Protein AF-A0A4X1W2M7-F1 (afdb_monomer)

Solvent-accessible surface area (backbone atoms only — not comparable to full-atom values): 6768 Å² total; per-residue (Å²): 132,85,80,79,50,73,67,61,52,51,53,51,52,49,53,51,49,54,53,49,56,73,56,60,90,41,63,34,73,57,18,35,54,88,101,42,78,37,59,51,56,44,69,72,101,50,96,60,40,26,35,27,52,32,55,56,58,78,84,51,62,48,73,55,58,85,86,51,48,58,64,70,34,70,61,19,3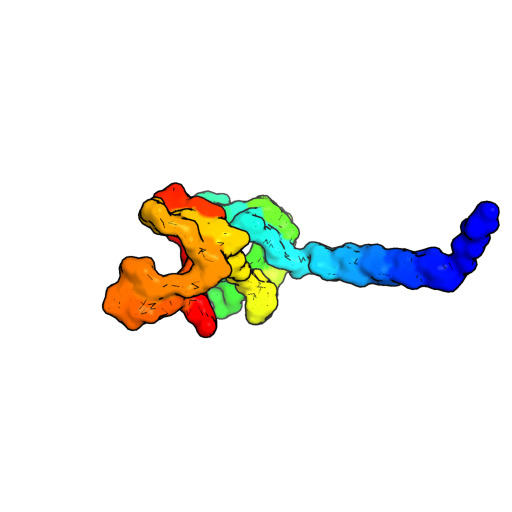4,49,90,96,46,78,38,79,62,71,41,33,83,91,41,95,83,60,55,40,25,36,25,59,33,56,46,25,74,80,70,70,40,63,48,74,58,132

pLDDT: mean 87.82, std 15.85, range [36.91, 98.62]

Secondary structure (DSSP, 8-state):
-----HHHHHHHHHHHHHHHHTTTT---SSEEETTEEESS-B-SSSSS-EEESSSB-SS-EEE--GGGSPPPPSSEEETTEEESS-B-TT-TT---EEESSSBHHHH--EEE--

Foldseek 3Di:
DDDDDVVNVVVVVVVVVVVVVVLPLAADPQADDDPDTRLFFDDDVDPATKGASDNYHPPHIDGDDPVRTQDADPQADDDPDTDRAWFLPPPPVRFTKGASDRYCVPPVHIDTDD

Sequence (114 aa):
GTYTTAHDHVRSLNLLSEARDRTYGKCVFPFYYRDGLFHDCVKFKAKHKWCSLNGTYRGYWKYCSEEDFARCVFPFWYRHLIYWECTSDGDAFGKMWCSLTQNYNKDKVWKYCD

Nearest PDB structures (foldseek):
  1h8p-assembly1_A  TM=9.453E-01  e=1.819E-11  Bos taurus
  1ck7-assembly1_A  TM=5.092E-01  e=1.122E-07  Homo sapiens
  1j7m-assembly1_A  TM=8.765E-01  e=5.211E-05  Homo sapiens
  5ew6-assembly1_A  TM=9.756E-01  e=2.985E-04  Homo sapiens
  6inu-assembly1_A  TM=7.582E-01  e=2.623E-04  Homo sapiens

Organism: Sus scrofa (NCBI:txid9823)

Mean predicted aligned error: 8.88 Å

InterPro domains:
  IPR000562 Fibronectin type II domain [PF00040] (27-64)
  IPR000562 Fibronectin type II domain [PF00040] (72-113)
  IPR000562 Fibronectin type II domain [PS00023] (72-113)
  IPR000562 Fibronectin type II domain [PS51092] (22-66)
  IPR000562 Fibronectin type II domain [PS51092] (67-114)
  IPR000562 Fibronectin type II domain [SM00059] (20-64)
  IPR000562 Fibronectin type II domain [SM00059] (65-113)
  IPR000562 Fibronectin type II domain [cd00062] (67-113)
  IPR013806 Kringle-like fold [SSF57440] (26-69)
  IPR013806 Kringle-like fold [SSF57440] (57-113)
  IPR036943 Fibronectin type II domain superfamily [G3DSA:2.10.10.10] (26-64)
  IPR036943 Fibronectin type II domain superfamily [G3DSA:2.10.10.10] (65-114)
  IPR051666 Seminal Plasma Capacitation Regulator [PTHR22918] (26-113)

Radius of gyration: 19.12 Å; Cα contacts (8 Å, |Δi|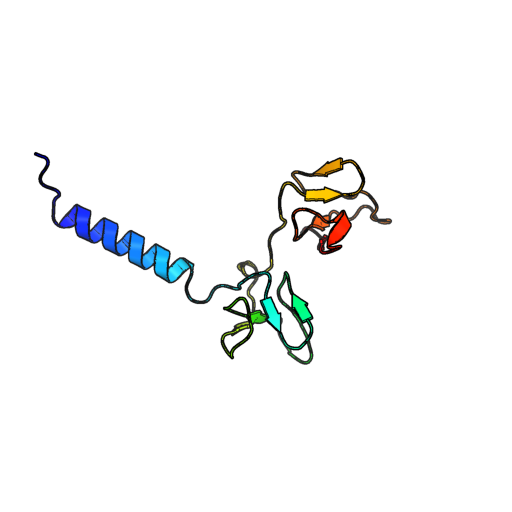>4): 172; chains: 1; bounding box: 39×62×38 Å

Structure (mmCIF, N/CA/C/O backbone):
data_AF-A0A4X1W2M7-F1
#
_entry.id   AF-A0A4X1W2M7-F1
#
loop_
_atom_site.group_PDB
_atom_site.id
_atom_site.type_symbol
_atom_site.label_atom_id
_atom_site.label_alt_id
_atom_site.label_comp_id
_atom_site.label_asym_id
_atom_site.label_entity_id
_atom_site.label_seq_id
_atom_site.pdbx_PDB_ins_code
_atom_site.Cartn_x
_atom_site.Cartn_y
_atom_site.Cartn_z
_atom_site.occupancy
_atom_site.B_iso_or_equiv
_atom_site.auth_seq_id
_atom_site.auth_comp_id
_atom_site.auth_asym_id
_atom_site.auth_atom_id
_atom_site.pdbx_PDB_model_num
ATOM 1 N N . GLY A 1 1 ? 8.320 45.773 -12.430 1.00 36.91 1 GLY A N 1
ATOM 2 C CA . GLY A 1 1 ? 8.677 44.528 -13.131 1.00 36.91 1 GLY A CA 1
ATOM 3 C C . GLY A 1 1 ? 9.862 43.925 -12.422 1.00 36.91 1 GLY A C 1
ATOM 4 O O . GLY A 1 1 ? 10.888 44.582 -12.343 1.00 36.91 1 GLY A O 1
ATOM 5 N N . THR A 1 2 ? 9.699 42.761 -11.804 1.00 46.41 2 THR A N 1
ATOM 6 C CA . THR A 1 2 ? 10.768 42.096 -11.051 1.00 46.41 2 THR A CA 1
ATOM 7 C C . THR A 1 2 ? 11.618 41.277 -12.013 1.00 46.41 2 THR A C 1
ATOM 9 O O . THR A 1 2 ? 11.147 40.281 -12.557 1.00 46.41 2 THR A O 1
ATOM 12 N N . TYR A 1 3 ? 12.853 41.715 -12.244 1.00 49.41 3 TYR A N 1
ATOM 13 C CA . TYR A 1 3 ? 13.849 40.950 -12.985 1.00 49.41 3 TYR A CA 1
ATOM 14 C C . TYR A 1 3 ? 14.281 39.763 -12.117 1.00 49.41 3 TYR A C 1
ATOM 16 O O . TYR A 1 3 ? 14.971 39.940 -11.117 1.00 49.41 3 TYR A O 1
ATOM 24 N N . THR A 1 4 ? 13.826 38.562 -12.462 1.00 57.84 4 THR A N 1
ATOM 25 C CA . THR A 1 4 ? 14.296 37.310 -11.858 1.00 57.84 4 THR A CA 1
ATOM 26 C C . THR A 1 4 ? 15.765 37.114 -12.217 1.00 57.84 4 THR A C 1
ATOM 28 O O . THR A 1 4 ? 16.117 37.116 -13.398 1.00 57.84 4 THR A O 1
ATOM 31 N N . THR A 1 5 ? 16.637 36.981 -11.218 1.00 64.31 5 THR A N 1
ATOM 32 C CA . THR A 1 5 ? 18.073 36.814 -11.463 1.00 64.31 5 THR A CA 1
ATOM 33 C C . THR A 1 5 ? 18.359 35.413 -12.013 1.00 64.31 5 THR A C 1
ATOM 35 O O . THR A 1 5 ? 17.632 34.459 -11.735 1.00 64.31 5 THR A O 1
ATOM 38 N N . ALA A 1 6 ? 19.437 35.248 -12.787 1.00 58.09 6 ALA A N 1
ATOM 39 C CA . ALA A 1 6 ? 19.841 33.938 -13.313 1.00 58.09 6 ALA A CA 1
ATOM 40 C C . ALA A 1 6 ? 20.057 32.891 -12.196 1.00 58.09 6 ALA A C 1
ATOM 42 O O . ALA A 1 6 ? 19.826 31.700 -12.398 1.00 58.09 6 ALA A O 1
ATOM 43 N N . HIS A 1 7 ? 20.427 33.347 -10.995 1.00 59.00 7 HIS A N 1
ATOM 44 C CA . HIS A 1 7 ? 20.599 32.520 -9.804 1.00 59.00 7 HIS A CA 1
ATOM 45 C C . HIS A 1 7 ? 19.273 31.904 -9.310 1.00 59.00 7 HIS A C 1
ATOM 47 O O . HIS A 1 7 ? 19.231 30.731 -8.931 1.00 59.00 7 HIS A O 1
ATOM 53 N N . ASP A 1 8 ? 18.168 32.653 -9.389 1.00 62.62 8 ASP A N 1
ATOM 54 C CA . ASP A 1 8 ? 16.827 32.171 -9.021 1.00 62.62 8 ASP A CA 1
ATOM 55 C C . ASP A 1 8 ? 16.303 31.114 -10.011 1.00 62.62 8 ASP A C 1
ATOM 57 O O . ASP A 1 8 ? 15.635 30.148 -9.620 1.00 62.62 8 ASP A O 1
ATOM 61 N N . HIS A 1 9 ? 16.671 31.239 -11.292 1.00 60.66 9 HIS A N 1
ATOM 62 C CA . HIS A 1 9 ? 16.366 30.249 -12.329 1.00 60.66 9 HIS A CA 1
ATOM 63 C C . HIS A 1 9 ? 17.124 28.927 -12.128 1.00 60.66 9 HIS A C 1
ATOM 65 O O . HIS A 1 9 ? 16.516 27.860 -12.218 1.00 60.66 9 HIS A O 1
ATOM 71 N N . VAL A 1 10 ? 18.425 28.978 -11.814 1.00 63.81 10 VAL A N 1
ATOM 72 C CA . VAL A 1 10 ? 19.252 27.780 -11.562 1.00 63.81 10 VAL A CA 1
ATOM 73 C C . VAL A 1 10 ? 18.767 27.020 -10.326 1.00 63.81 10 VAL A C 1
ATOM 75 O O . VAL A 1 10 ? 18.642 25.797 -10.363 1.00 63.81 10 VAL A O 1
ATOM 78 N N . ARG A 1 11 ? 18.404 27.728 -9.249 1.00 68.00 11 ARG A N 1
ATOM 79 C CA . ARG A 1 11 ? 17.833 27.111 -8.042 1.00 68.00 11 ARG A CA 1
ATOM 80 C C . ARG A 1 11 ? 16.507 26.401 -8.328 1.00 68.00 11 ARG A C 1
ATOM 82 O O . ARG A 1 11 ? 16.287 25.299 -7.837 1.00 68.00 11 ARG A O 1
ATOM 89 N N . SER A 1 12 ? 15.653 27.001 -9.155 1.00 61.88 12 SER A N 1
ATOM 90 C CA . SER A 1 12 ? 14.374 26.407 -9.564 1.00 61.88 12 SER A CA 1
ATOM 91 C C . SER A 1 12 ? 14.565 25.178 -10.462 1.00 61.88 12 SER A C 1
ATOM 93 O O . SER A 1 12 ? 13.871 24.182 -10.287 1.00 61.88 12 SER A O 1
ATOM 95 N N . LEU A 1 13 ? 15.534 25.201 -11.383 1.00 64.06 13 LEU A N 1
ATOM 96 C CA . LEU A 1 13 ? 15.882 24.048 -12.223 1.00 64.06 13 LEU A CA 1
ATOM 97 C C . LEU A 1 13 ? 16.486 22.890 -11.416 1.00 64.06 13 LEU A C 1
ATOM 99 O O . LEU A 1 13 ? 16.146 21.742 -11.689 1.00 64.06 13 LEU A O 1
ATOM 103 N N . ASN A 1 14 ? 17.310 23.180 -10.404 1.00 62.66 14 ASN A N 1
ATOM 104 C CA . ASN A 1 14 ? 17.849 22.169 -9.489 1.00 62.66 14 ASN A CA 1
ATOM 105 C C . ASN A 1 14 ? 16.761 21.560 -8.595 1.00 62.66 14 ASN A C 1
ATOM 107 O O . ASN A 1 14 ? 16.710 20.351 -8.435 1.00 62.66 14 ASN A O 1
ATOM 111 N N . LEU A 1 15 ? 15.812 22.358 -8.098 1.00 60.94 15 LEU A N 1
ATOM 112 C CA . LEU A 1 15 ? 14.647 21.831 -7.375 1.00 60.94 15 LEU A CA 1
ATOM 113 C C . LEU A 1 15 ? 13.755 20.953 -8.272 1.00 60.94 15 LEU A C 1
ATOM 115 O O . LEU A 1 15 ? 13.196 19.957 -7.815 1.00 60.94 15 LEU A O 1
ATOM 119 N N . LEU A 1 16 ? 13.627 21.293 -9.560 1.00 61.31 16 LEU A N 1
ATOM 120 C CA . LEU A 1 16 ? 12.889 20.494 -10.543 1.00 61.31 16 LEU A CA 1
ATOM 121 C C . LEU A 1 16 ? 13.636 19.210 -10.946 1.00 61.31 16 LEU A C 1
ATOM 123 O O . LEU A 1 16 ? 12.983 18.193 -11.189 1.00 61.31 16 LEU A O 1
ATOM 127 N N . SER A 1 17 ? 14.972 19.222 -11.010 1.00 60.41 17 SER A N 1
ATOM 128 C CA . SER A 1 17 ? 15.781 18.019 -11.247 1.00 60.41 17 SER A CA 1
ATOM 129 C C . SER A 1 17 ? 15.806 17.108 -10.018 1.00 60.41 17 SER A C 1
ATOM 131 O O . SER A 1 17 ? 15.580 15.912 -10.168 1.00 60.41 17 SER A O 1
ATOM 133 N N . GLU A 1 18 ? 15.918 17.661 -8.808 1.00 55.62 18 GLU A N 1
ATOM 134 C CA . GLU A 1 18 ? 15.757 16.947 -7.533 1.00 55.62 18 GLU A CA 1
ATOM 135 C C . GLU A 1 18 ? 14.341 16.360 -7.382 1.00 55.62 18 GLU A C 1
ATOM 137 O O . GLU A 1 18 ? 14.173 15.255 -6.871 1.00 55.62 18 GLU A O 1
ATOM 142 N N . ALA A 1 19 ? 13.298 17.050 -7.856 1.00 56.31 19 ALA A N 1
ATOM 143 C CA . ALA A 1 19 ? 11.926 16.533 -7.860 1.00 56.31 19 ALA A CA 1
ATOM 144 C C . ALA A 1 19 ? 11.693 15.433 -8.917 1.00 56.31 19 ALA A C 1
ATOM 146 O O . ALA A 1 19 ? 10.962 14.472 -8.655 1.00 56.31 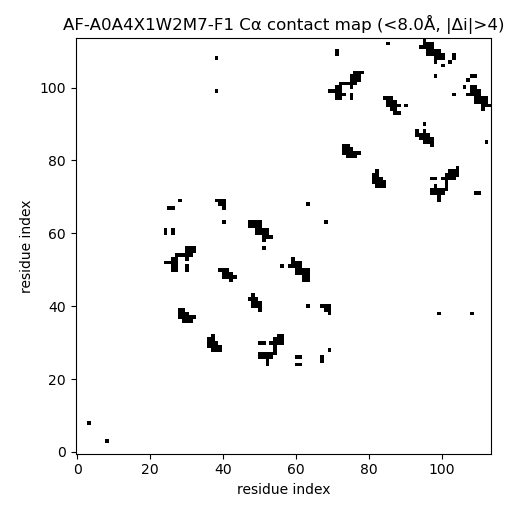19 ALA A O 1
ATOM 147 N N . ARG A 1 20 ? 12.319 15.539 -10.098 1.00 54.84 20 ARG A N 1
ATOM 148 C CA . ARG A 1 20 ? 12.298 14.488 -11.132 1.00 54.84 20 ARG A CA 1
ATOM 149 C C . ARG A 1 20 ? 13.061 13.239 -10.689 1.00 54.84 20 ARG A C 1
ATOM 151 O O . ARG A 1 20 ? 12.558 12.134 -10.876 1.00 54.84 20 ARG A O 1
ATOM 158 N N . ASP A 1 21 ? 14.204 13.406 -10.036 1.00 53.41 21 ASP A N 1
ATOM 159 C CA . ASP A 1 21 ? 15.003 12.306 -9.484 1.00 53.41 21 ASP A CA 1
ATOM 160 C C . ASP A 1 21 ? 14.294 11.617 -8.304 1.00 53.41 21 ASP A C 1
ATOM 162 O O . ASP A 1 21 ? 14.274 10.397 -8.187 1.00 53.41 21 ASP A O 1
ATOM 166 N N . ARG A 1 22 ? 13.533 12.373 -7.500 1.00 55.28 22 ARG A N 1
ATOM 167 C CA . ARG A 1 22 ? 12.677 11.816 -6.436 1.00 55.28 22 ARG A CA 1
ATOM 168 C C . ARG A 1 22 ? 11.525 10.941 -6.924 1.00 55.28 22 ARG A C 1
ATOM 170 O O . ARG A 1 22 ? 10.840 10.386 -6.071 1.00 55.28 22 ARG A O 1
ATOM 177 N N . THR A 1 23 ? 11.229 10.837 -8.214 1.00 56.91 23 THR A N 1
ATOM 178 C CA . THR A 1 23 ? 10.125 9.989 -8.716 1.00 56.91 23 THR A CA 1
ATOM 179 C C . THR A 1 23 ? 10.589 8.953 -9.733 1.00 56.91 23 THR A C 1
ATOM 181 O O . THR A 1 23 ? 9.931 7.924 -9.894 1.00 56.91 23 THR A O 1
ATOM 184 N N . TYR A 1 24 ? 11.746 9.164 -10.360 1.00 68.00 24 TYR A N 1
ATOM 185 C CA . TYR A 1 24 ? 12.367 8.189 -11.242 1.00 68.00 24 TYR A CA 1
ATOM 186 C C . TYR A 1 24 ? 12.948 7.030 -10.420 1.00 68.00 24 TYR A C 1
ATOM 188 O O . TYR A 1 24 ? 13.730 7.231 -9.500 1.00 68.00 24 TYR A O 1
ATOM 196 N N . GLY A 1 25 ? 12.531 5.795 -10.706 1.00 80.38 25 GLY A N 1
ATOM 197 C CA . GLY A 1 25 ? 13.034 4.625 -9.975 1.00 80.38 25 GLY A CA 1
ATOM 198 C C . GLY A 1 25 ? 12.348 4.325 -8.636 1.00 80.38 25 GLY A C 1
ATOM 199 O O . GLY A 1 25 ? 12.861 3.510 -7.869 1.00 80.38 25 GLY A O 1
ATOM 200 N N . LYS A 1 26 ? 11.182 4.920 -8.346 1.00 91.69 26 LYS A N 1
ATOM 201 C CA . LYS A 1 26 ? 10.363 4.552 -7.176 1.00 91.69 26 LYS A CA 1
ATOM 202 C C . LYS A 1 26 ? 9.348 3.456 -7.474 1.00 91.69 26 LYS A C 1
ATOM 204 O O . LYS A 1 26 ? 8.834 3.358 -8.586 1.00 91.69 26 LYS A O 1
ATOM 209 N N . CYS A 1 27 ? 9.036 2.667 -6.449 1.00 96.31 27 CYS A N 1
ATOM 210 C CA . CYS A 1 27 ? 7.933 1.718 -6.499 1.00 96.31 27 CYS A CA 1
ATOM 211 C C . CYS A 1 27 ? 6.612 2.433 -6.786 1.00 96.31 27 CYS A C 1
ATOM 213 O O . CYS A 1 27 ? 6.313 3.469 -6.190 1.00 96.31 27 CYS A O 1
ATOM 215 N N . VAL A 1 28 ? 5.809 1.854 -7.673 1.00 95.62 28 VAL A N 1
ATOM 216 C CA . VAL A 1 28 ? 4.446 2.308 -7.944 1.00 95.62 28 VAL A CA 1
ATOM 217 C C . VAL A 1 28 ? 3.483 1.331 -7.294 1.00 95.62 28 VAL A C 1
ATOM 219 O O . VAL A 1 28 ? 3.530 0.139 -7.586 1.00 95.62 28 VAL A O 1
ATOM 222 N N . PHE A 1 29 ? 2.597 1.841 -6.439 1.00 95.75 29 PHE A N 1
ATOM 223 C CA . PHE A 1 29 ? 1.525 1.055 -5.842 1.00 95.75 29 PHE A CA 1
ATOM 224 C C . PHE A 1 29 ? 0.149 1.648 -6.194 1.00 95.75 29 PHE A C 1
ATOM 226 O O . PHE A 1 29 ? -0.016 2.868 -6.135 1.00 95.75 29 PHE A O 1
ATOM 233 N N . PRO A 1 30 ? -0.839 0.804 -6.529 1.00 97.44 30 PRO A N 1
ATOM 234 C CA . PRO A 1 30 ? -0.665 -0.619 -6.791 1.00 97.44 30 PRO A CA 1
ATOM 235 C C . PRO A 1 30 ? 0.001 -0.870 -8.160 1.00 97.44 30 PRO A C 1
ATOM 237 O O . PRO A 1 30 ? -0.071 -0.029 -9.058 1.00 97.44 30 PRO A O 1
ATOM 240 N N . PHE A 1 31 ? 0.629 -2.035 -8.339 1.00 97.44 31 PHE A N 1
ATOM 241 C CA . PHE A 1 31 ? 1.134 -2.477 -9.642 1.00 97.44 31 PHE A CA 1
ATOM 242 C C . PHE A 1 31 ? 0.625 -3.865 -10.026 1.00 97.44 31 PHE A C 1
ATOM 244 O O . PHE A 1 31 ? 0.511 -4.768 -9.195 1.00 97.44 31 PHE A O 1
ATOM 251 N N . TYR A 1 32 ? 0.354 -4.042 -11.316 1.00 97.56 32 TYR A N 1
ATOM 252 C CA . TYR A 1 32 ? -0.004 -5.320 -11.911 1.00 97.56 32 TYR A CA 1
ATOM 253 C C . TYR A 1 32 ? 1.248 -6.107 -12.289 1.00 97.56 32 TYR A C 1
ATOM 255 O O . TYR A 1 32 ? 2.131 -5.599 -12.987 1.00 97.56 32 TYR A O 1
ATOM 263 N N . TYR A 1 33 ? 1.298 -7.370 -11.881 1.00 96.62 33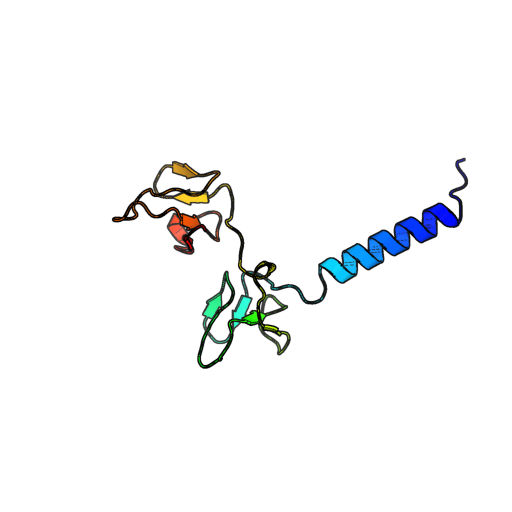 TYR A N 1
ATOM 264 C CA . TYR A 1 33 ? 2.313 -8.324 -12.310 1.00 96.62 33 TYR A CA 1
ATOM 265 C C . TYR A 1 33 ? 1.689 -9.709 -12.462 1.00 96.62 33 TYR A C 1
ATOM 267 O O . TYR A 1 33 ? 1.176 -10.269 -11.493 1.00 96.62 33 TYR A O 1
ATOM 275 N N . ARG A 1 34 ? 1.769 -10.273 -13.677 1.00 92.69 34 ARG A N 1
ATOM 276 C CA . ARG A 1 34 ? 0.997 -11.470 -14.063 1.00 92.69 34 ARG A CA 1
ATOM 277 C C . ARG A 1 34 ? -0.495 -11.213 -13.794 1.00 92.69 34 ARG A C 1
ATOM 279 O O . ARG A 1 34 ? -0.963 -10.116 -14.079 1.00 92.69 34 ARG A O 1
ATOM 286 N N . ASP A 1 35 ? -1.198 -12.164 -13.193 1.00 92.94 35 ASP A N 1
ATOM 287 C CA . ASP A 1 35 ? -2.627 -12.061 -12.874 1.00 92.94 35 ASP A CA 1
ATOM 288 C C . ASP A 1 35 ? -2.898 -11.450 -11.482 1.00 92.94 35 ASP A C 1
ATOM 290 O O . ASP A 1 35 ? -3.972 -11.633 -10.913 1.00 92.94 35 ASP A O 1
ATOM 294 N N . GLY A 1 36 ? -1.913 -10.756 -10.895 1.00 95.50 36 GLY A N 1
ATOM 295 C CA . GLY A 1 36 ? -2.002 -10.171 -9.555 1.00 95.50 36 GLY A CA 1
ATOM 296 C C . GLY A 1 36 ? -1.883 -8.647 -9.538 1.00 95.50 36 GLY A C 1
ATOM 297 O O . GLY A 1 36 ? -1.153 -8.062 -10.341 1.00 95.50 36 GLY A O 1
ATOM 298 N N . LEU A 1 37 ? -2.566 -8.021 -8.574 1.00 96.88 37 LEU A N 1
ATOM 299 C CA . LEU A 1 37 ? -2.469 -6.599 -8.235 1.00 96.88 37 LEU A CA 1
ATOM 300 C C . LEU A 1 37 ? -1.825 -6.449 -6.853 1.00 96.88 37 LEU A C 1
ATOM 302 O O . LEU A 1 37 ? -2.364 -6.932 -5.856 1.00 96.88 37 LEU A O 1
ATOM 306 N N . PHE A 1 38 ? -0.687 -5.766 -6.781 1.00 97.62 38 PHE A N 1
ATOM 307 C CA . PHE A 1 38 ? 0.123 -5.692 -5.569 1.00 97.62 38 PHE A CA 1
ATOM 308 C C . PHE A 1 38 ? 0.219 -4.271 -5.040 1.00 97.62 38 PHE A C 1
ATOM 310 O O . PHE A 1 38 ? 0.516 -3.339 -5.781 1.00 97.62 38 PHE A O 1
ATOM 317 N N . HIS A 1 39 ? -0.009 -4.131 -3.738 1.00 98.00 39 HIS A N 1
ATOM 318 C CA . HIS A 1 39 ? 0.003 -2.852 -3.030 1.00 98.00 39 HIS A CA 1
ATOM 319 C C . HIS A 1 39 ? 1.252 -2.668 -2.171 1.00 98.00 39 HIS A C 1
ATOM 321 O O . HIS A 1 39 ? 1.317 -1.685 -1.456 1.00 98.00 39 HIS A O 1
ATOM 327 N N . ASP A 1 40 ? 2.197 -3.609 -2.207 1.00 97.44 40 ASP A N 1
ATOM 328 C CA . ASP A 1 40 ? 3.455 -3.562 -1.464 1.00 97.44 40 ASP A CA 1
ATOM 329 C C . ASP A 1 40 ? 4.537 -4.347 -2.221 1.00 97.44 40 ASP A C 1
ATOM 331 O O . ASP A 1 40 ? 4.262 -5.032 -3.212 1.00 97.44 40 ASP A O 1
ATOM 335 N N . CYS A 1 41 ? 5.777 -4.255 -1.758 1.00 97.31 41 CYS A N 1
ATOM 336 C CA . CYS A 1 41 ? 6.894 -5.057 -2.216 1.00 97.31 41 CYS A CA 1
ATOM 337 C C . CYS A 1 41 ? 6.620 -6.556 -2.046 1.00 97.31 41 CYS A C 1
ATOM 339 O O . CYS A 1 41 ? 6.348 -7.059 -0.952 1.00 97.31 41 CYS A O 1
ATOM 341 N N 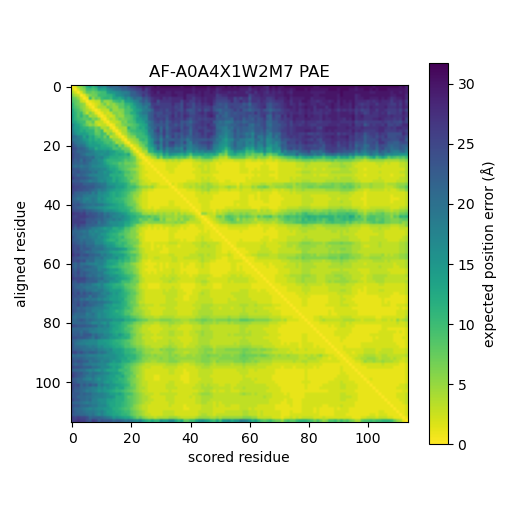. VAL A 1 42 ? 6.776 -7.305 -3.133 1.00 96.06 42 VAL A N 1
ATOM 342 C CA . VAL A 1 42 ? 6.423 -8.726 -3.199 1.00 96.06 42 VAL A CA 1
ATOM 343 C C . VAL A 1 42 ? 7.649 -9.624 -3.151 1.00 96.06 42 VAL A C 1
ATOM 345 O O . VAL A 1 42 ? 8.730 -9.269 -3.625 1.00 96.06 42 VAL A O 1
ATOM 348 N N . LYS A 1 43 ? 7.472 -10.836 -2.615 1.00 93.56 43 LYS A N 1
ATOM 349 C CA . LYS A 1 43 ? 8.456 -11.922 -2.685 1.00 93.56 43 LYS A CA 1
ATOM 350 C C . LYS A 1 43 ? 7.817 -13.138 -3.343 1.00 93.56 43 LYS A C 1
ATOM 352 O O . LYS A 1 43 ? 6.877 -13.706 -2.804 1.00 93.56 43 LYS A O 1
ATOM 357 N N . PHE A 1 44 ? 8.353 -13.549 -4.487 1.00 88.25 44 PHE A N 1
ATOM 358 C CA . PHE A 1 44 ? 8.032 -14.840 -5.105 1.00 88.25 44 PHE A CA 1
ATOM 359 C C . PHE A 1 44 ? 9.217 -15.795 -4.912 1.00 88.25 44 PHE A C 1
ATOM 361 O O . PHE A 1 44 ? 9.808 -15.846 -3.839 1.00 88.25 44 PHE A O 1
ATOM 368 N N . LYS A 1 45 ? 9.655 -16.474 -5.977 1.00 86.38 45 LYS A N 1
ATOM 369 C CA . LYS A 1 45 ? 10.903 -17.256 -6.021 1.00 86.38 45 LYS A CA 1
ATOM 370 C C . LYS A 1 45 ? 12.177 -16.390 -5.961 1.00 86.38 45 LYS A C 1
ATOM 372 O O . LYS A 1 45 ? 13.272 -16.886 -6.191 1.00 86.38 45 LYS A O 1
ATOM 377 N N . ALA A 1 46 ? 12.035 -15.092 -5.701 1.00 86.19 46 ALA A N 1
ATOM 378 C CA . ALA A 1 46 ? 13.143 -14.157 -5.605 1.00 86.19 46 ALA A CA 1
ATOM 379 C C . ALA A 1 46 ? 13.769 -14.201 -4.205 1.00 86.19 46 ALA A C 1
ATOM 381 O O . ALA A 1 46 ? 13.077 -14.355 -3.195 1.00 86.19 46 ALA A O 1
ATOM 382 N N . LYS A 1 47 ? 15.089 -14.005 -4.145 1.00 90.19 47 LYS A N 1
ATOM 383 C CA . LYS A 1 47 ? 15.827 -13.920 -2.879 1.00 90.19 47 LYS A CA 1
ATOM 384 C C . LYS A 1 47 ? 15.382 -12.709 -2.048 1.00 90.19 47 LYS A C 1
ATOM 386 O O . LYS A 1 47 ? 15.154 -12.842 -0.845 1.00 90.19 47 LYS A O 1
ATOM 391 N N . HIS A 1 48 ? 15.196 -11.566 -2.708 1.00 94.50 48 HIS A N 1
ATOM 392 C CA . HIS A 1 48 ? 14.819 -10.288 -2.102 1.00 94.50 48 HIS A CA 1
ATOM 393 C C . HIS A 1 48 ? 13.439 -9.824 -2.585 1.00 94.50 48 HIS A C 1
ATOM 395 O O . HIS A 1 48 ? 12.978 -10.231 -3.655 1.00 94.50 48 HIS A O 1
ATOM 401 N N . LYS A 1 49 ? 12.771 -8.993 -1.773 1.00 97.25 49 LYS A N 1
ATOM 402 C CA . LYS A 1 49 ? 11.504 -8.358 -2.150 1.00 97.25 49 LYS A CA 1
ATOM 403 C C . LYS A 1 49 ? 11.744 -7.302 -3.231 1.00 97.25 49 LYS A C 1
ATOM 405 O O . LYS A 1 49 ? 12.810 -6.691 -3.264 1.00 97.25 49 LYS A O 1
ATOM 410 N N . TRP A 1 50 ? 10.772 -7.100 -4.109 1.00 96.81 50 TRP A N 1
ATOM 411 C CA . TRP A 1 50 ? 10.880 -6.171 -5.233 1.00 96.81 50 TRP A CA 1
ATOM 412 C C . TRP A 1 50 ? 9.534 -5.513 -5.544 1.00 96.81 50 TRP A C 1
ATOM 414 O O . TRP A 1 50 ? 8.483 -5.980 -5.100 1.00 96.81 50 TRP A O 1
ATOM 424 N N . CYS A 1 51 ? 9.576 -4.441 -6.326 1.00 97.50 51 CYS A N 1
ATOM 425 C CA . CYS A 1 51 ? 8.401 -3.709 -6.790 1.00 97.50 51 CYS A CA 1
ATOM 426 C C . CYS A 1 51 ? 8.556 -3.311 -8.262 1.00 97.50 51 CYS A C 1
ATOM 428 O O . CYS A 1 51 ? 9.676 -3.228 -8.783 1.00 97.50 51 CYS A O 1
ATOM 430 N N . SER A 1 52 ? 7.440 -3.039 -8.941 1.00 96.75 52 SER A N 1
ATOM 431 C CA . SER A 1 52 ? 7.492 -2.419 -10.265 1.00 96.75 52 SER A CA 1
ATOM 432 C C . SER A 1 52 ? 7.609 -0.901 -10.158 1.00 96.75 52 SER A C 1
ATOM 434 O O . SER A 1 52 ? 7.093 -0.283 -9.229 1.00 96.75 52 SER A O 1
ATOM 436 N N . LEU A 1 53 ? 8.269 -0.306 -11.149 1.00 95.31 53 LEU A N 1
ATOM 437 C CA . LEU A 1 53 ? 8.398 1.144 -11.304 1.00 95.31 53 LEU A CA 1
ATOM 438 C C . LEU A 1 53 ? 7.264 1.742 -12.158 1.00 95.31 53 LEU A C 1
ATOM 440 O O . LEU A 1 53 ? 7.252 2.934 -12.450 1.00 95.31 53 LEU A O 1
ATOM 444 N N . ASN A 1 54 ? 6.307 0.910 -12.583 1.00 94.19 54 ASN A N 1
ATOM 445 C CA . ASN A 1 54 ? 5.133 1.296 -13.356 1.00 94.19 54 ASN A CA 1
ATOM 446 C C . ASN A 1 54 ? 3.902 0.548 -12.830 1.00 94.19 54 ASN A C 1
ATOM 448 O O . ASN A 1 54 ? 4.014 -0.566 -12.326 1.00 94.19 54 ASN A O 1
ATOM 452 N N . GLY A 1 55 ? 2.709 1.119 -13.026 1.00 94.75 55 GLY A N 1
ATOM 453 C CA . GLY A 1 55 ? 1.451 0.487 -12.604 1.00 94.75 55 GLY A CA 1
ATOM 454 C C . GLY A 1 55 ? 1.149 -0.843 -13.308 1.00 94.75 55 GLY A C 1
ATOM 455 O O . GLY A 1 55 ? 0.403 -1.660 -12.786 1.00 94.75 55 GLY A O 1
ATOM 456 N N . THR A 1 56 ? 1.757 -1.113 -14.463 1.00 95.69 56 THR A N 1
ATOM 457 C CA . THR A 1 56 ? 1.743 -2.434 -15.103 1.00 95.69 56 THR A CA 1
ATOM 458 C C . THR A 1 56 ? 3.179 -2.838 -15.376 1.00 95.69 56 THR A C 1
ATOM 460 O O . THR A 1 56 ? 3.902 -2.103 -16.052 1.00 95.69 56 THR A O 1
ATOM 463 N N . TYR A 1 57 ? 3.595 -3.997 -14.871 1.00 93.69 57 TYR A N 1
ATOM 464 C CA . TYR A 1 57 ? 4.956 -4.487 -15.036 1.00 93.69 57 TYR A CA 1
ATOM 465 C C . TYR A 1 57 ? 5.311 -4.651 -16.519 1.00 93.69 57 TYR A C 1
ATOM 467 O O . TYR A 1 57 ? 4.715 -5.453 -17.235 1.00 93.69 57 TYR A O 1
ATOM 475 N N . ARG A 1 58 ? 6.320 -3.897 -16.964 1.00 92.81 58 ARG A N 1
ATOM 476 C CA . ARG A 1 58 ? 6.856 -3.912 -18.339 1.00 92.81 58 ARG A CA 1
ATOM 477 C C . ARG A 1 58 ? 8.367 -4.166 -18.381 1.00 92.81 58 ARG A C 1
ATOM 479 O O . ARG A 1 58 ? 9.031 -3.792 -19.337 1.00 92.81 58 ARG A O 1
ATOM 486 N N . GLY A 1 59 ? 8.916 -4.759 -17.321 1.00 92.75 59 GLY A N 1
ATOM 487 C CA . GLY A 1 59 ? 10.357 -4.988 -17.169 1.00 92.75 59 GLY A CA 1
ATOM 488 C C . GLY A 1 59 ? 11.090 -3.939 -16.326 1.00 92.75 59 GLY A C 1
ATOM 489 O O . GLY A 1 59 ? 12.241 -4.166 -15.973 1.00 92.75 59 GLY A O 1
ATOM 490 N N . TYR A 1 60 ? 10.428 -2.851 -15.920 1.00 93.12 60 TYR A N 1
ATOM 491 C CA . TYR A 1 60 ? 10.982 -1.869 -14.982 1.00 93.12 60 TYR A CA 1
ATOM 492 C C . TYR A 1 60 ? 10.646 -2.246 -13.534 1.00 93.12 60 TYR A C 1
ATOM 494 O O . TYR A 1 60 ? 9.479 -2.234 -13.116 1.00 93.12 60 TYR A O 1
ATOM 502 N N . TRP A 1 61 ? 11.677 -2.612 -12.776 1.00 95.25 61 TRP A N 1
ATOM 503 C CA . TRP A 1 61 ? 11.580 -3.043 -11.383 1.00 95.25 61 TRP A CA 1
ATOM 504 C C . TRP A 1 61 ? 12.883 -2.776 -10.630 1.00 95.25 61 TRP A C 1
ATOM 506 O O . TRP A 1 61 ? 13.936 -2.594 -11.240 1.00 95.25 61 TRP A O 1
ATOM 516 N N . LYS A 1 62 ? 12.809 -2.795 -9.299 1.00 95.19 62 LYS A N 1
ATOM 517 C CA . LYS A 1 62 ? 13.982 -2.803 -8.419 1.00 95.19 62 LYS A CA 1
ATOM 518 C C . LYS A 1 62 ? 13.745 -3.680 -7.197 1.00 95.19 62 LYS A C 1
ATOM 520 O O . LYS A 1 62 ? 12.597 -3.963 -6.847 1.00 95.19 62 LYS A O 1
ATOM 525 N N . TYR A 1 63 ? 14.826 -4.095 -6.545 1.00 96.19 63 TYR A N 1
ATOM 526 C CA . TYR A 1 63 ? 14.731 -4.637 -5.193 1.00 96.19 63 TYR A CA 1
ATOM 527 C C . TYR A 1 63 ? 14.347 -3.528 -4.220 1.00 96.19 63 TYR A C 1
ATOM 529 O O . TYR A 1 63 ? 14.826 -2.405 -4.351 1.00 96.19 63 TYR A O 1
ATOM 537 N N . CYS A 1 64 ? 13.485 -3.861 -3.268 1.00 96.31 64 CYS A N 1
ATOM 538 C CA . CYS A 1 64 ? 13.026 -2.905 -2.275 1.00 96.31 64 CYS A CA 1
ATOM 539 C C . CYS A 1 64 ? 14.064 -2.719 -1.171 1.00 96.31 64 CYS A C 1
ATOM 541 O O . CYS A 1 64 ? 14.579 -3.705 -0.631 1.00 96.31 64 CYS A O 1
ATOM 543 N N . SER A 1 65 ? 14.319 -1.463 -0.816 1.00 94.50 65 SER A N 1
ATOM 544 C CA . SER A 1 65 ? 14.880 -1.058 0.475 1.00 94.50 65 SER A CA 1
ATOM 545 C C . SER A 1 65 ? 13.754 -0.781 1.487 1.00 94.50 65 SER A C 1
ATOM 547 O O . SER A 1 65 ? 12.573 -0.941 1.182 1.00 94.50 65 SER A O 1
ATOM 549 N N . GLU A 1 66 ? 14.092 -0.390 2.716 1.00 91.06 66 GLU A N 1
ATOM 550 C CA . GLU A 1 66 ? 13.103 -0.109 3.773 1.00 91.06 66 GLU A CA 1
ATOM 551 C C . GLU A 1 66 ? 12.123 1.016 3.400 1.00 91.06 66 GLU A C 1
ATOM 553 O O . GLU A 1 66 ? 10.940 0.958 3.728 1.00 91.06 66 GLU A O 1
ATOM 558 N N . GLU A 1 67 ? 12.583 2.015 2.647 1.00 91.94 67 GLU A N 1
ATOM 559 C CA . GLU A 1 67 ? 11.759 3.147 2.204 1.00 91.94 67 GLU A CA 1
ATOM 560 C C . GLU A 1 67 ? 10.785 2.809 1.064 1.00 91.94 67 GLU A C 1
ATOM 562 O O . GLU A 1 67 ? 9.884 3.598 0.773 1.00 91.94 67 GLU A O 1
ATOM 567 N N . ASP A 1 68 ? 10.963 1.652 0.424 1.00 95.38 68 ASP A N 1
ATOM 568 C CA . ASP A 1 68 ? 10.182 1.220 -0.734 1.00 95.38 68 ASP A CA 1
ATOM 569 C C . ASP A 1 68 ? 8.904 0.471 -0.359 1.00 95.38 68 ASP A C 1
ATOM 571 O O . ASP A 1 68 ? 8.023 0.299 -1.203 1.00 95.38 68 ASP A O 1
ATOM 575 N N . PHE A 1 69 ? 8.789 0.020 0.891 1.00 95.69 69 PHE A N 1
ATOM 576 C CA . PHE A 1 69 ? 7.582 -0.641 1.366 1.00 95.69 69 PHE A CA 1
ATOM 577 C C . PHE A 1 69 ? 6.408 0.326 1.389 1.00 95.69 69 PHE A C 1
ATOM 579 O O . PHE A 1 69 ? 6.520 1.497 1.768 1.00 95.69 69 PHE A O 1
ATOM 586 N N . ALA A 1 70 ? 5.245 -0.185 1.010 1.00 96.06 70 ALA A N 1
ATOM 587 C CA . ALA A 1 70 ? 4.036 0.604 0.965 1.00 96.06 70 ALA A CA 1
ATOM 588 C C . ALA A 1 70 ? 3.715 1.187 2.336 1.00 96.06 70 ALA A C 1
ATOM 590 O O . ALA A 1 70 ? 3.764 0.506 3.365 1.00 96.06 70 ALA A O 1
ATOM 591 N N . ARG A 1 71 ? 3.380 2.474 2.349 1.00 95.62 71 ARG A N 1
ATOM 592 C CA . ARG A 1 71 ? 2.931 3.150 3.561 1.00 95.62 71 ARG A CA 1
ATOM 593 C C . ARG A 1 71 ? 1.455 2.878 3.796 1.00 95.62 71 ARG A C 1
ATOM 595 O O . ARG A 1 71 ? 0.695 2.659 2.856 1.00 95.62 71 ARG A O 1
ATOM 602 N N . CYS A 1 72 ? 1.070 2.934 5.062 1.00 97.81 72 CYS A N 1
ATOM 603 C CA . CYS A 1 72 ? -0.329 2.953 5.449 1.00 97.81 72 CYS A CA 1
ATOM 604 C C . CYS A 1 72 ? -1.067 4.082 4.725 1.00 97.81 72 CYS A C 1
ATOM 606 O O . CYS A 1 72 ? -0.541 5.190 4.585 1.00 97.81 72 CYS A O 1
ATOM 608 N N . VAL A 1 73 ? -2.290 3.803 4.290 1.00 97.94 73 VAL A N 1
ATOM 609 C CA . VAL A 1 73 ? -3.196 4.816 3.756 1.00 97.94 73 VAL A CA 1
ATOM 610 C C . VAL A 1 73 ? -4.045 5.327 4.908 1.00 97.94 73 VAL A C 1
ATOM 612 O O . VAL A 1 73 ? -4.773 4.557 5.525 1.00 97.94 73 VAL A O 1
ATOM 615 N N . PHE A 1 74 ? -3.955 6.626 5.185 1.00 98.00 74 PHE A N 1
ATOM 616 C CA . PHE A 1 74 ? -4.780 7.289 6.188 1.00 98.00 74 PHE A CA 1
ATOM 617 C C . PHE A 1 74 ? -5.604 8.424 5.555 1.00 98.00 74 PHE A C 1
ATOM 619 O O . PHE A 1 74 ? -5.075 9.156 4.714 1.00 98.00 74 PHE A O 1
ATOM 626 N N . PRO A 1 75 ? -6.871 8.602 5.966 1.00 98.31 75 PRO A N 1
ATOM 627 C CA . PRO A 1 75 ? -7.624 7.672 6.803 1.00 98.31 75 PRO A CA 1
ATOM 628 C C . PRO A 1 75 ? -8.033 6.405 6.029 1.00 98.31 75 PRO A C 1
ATOM 630 O O . PRO A 1 75 ? -8.236 6.464 4.814 1.00 98.31 75 PRO A O 1
ATOM 633 N N . PHE A 1 76 ? -8.223 5.282 6.728 1.00 98.62 76 PHE A N 1
ATOM 634 C CA . PHE A 1 76 ? -8.809 4.068 6.142 1.00 98.62 76 PHE A CA 1
ATOM 635 C C . PHE A 1 76 ? -10.067 3.605 6.877 1.00 98.62 76 PHE A C 1
ATOM 637 O O . PHE A 1 76 ? -10.246 3.847 8.071 1.00 98.62 76 PHE A O 1
ATOM 644 N N 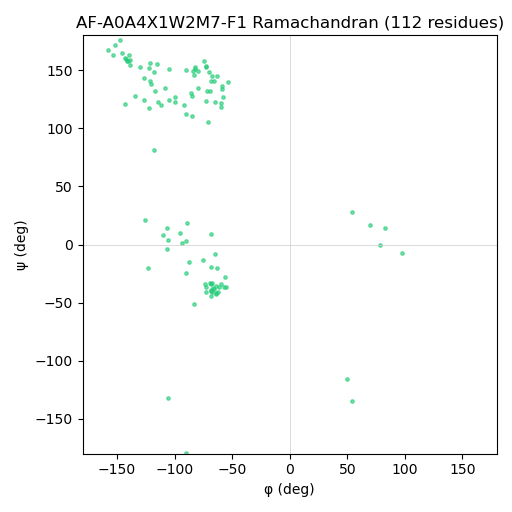. TRP A 1 77 ? -10.960 2.941 6.144 1.00 98.44 77 TRP A N 1
ATOM 645 C CA . TRP A 1 77 ? -12.242 2.462 6.660 1.00 98.44 77 TRP A CA 1
ATOM 646 C C . TRP A 1 77 ? -12.179 0.983 7.005 1.00 98.44 77 TRP A C 1
ATOM 648 O O . TRP A 1 77 ? -11.949 0.154 6.121 1.00 98.44 77 TRP A O 1
ATOM 658 N N . TYR A 1 78 ? -12.473 0.646 8.258 1.00 98.31 78 TYR A N 1
ATOM 659 C CA . TYR A 1 78 ? -12.605 -0.731 8.717 1.00 98.31 78 TYR A CA 1
ATOM 660 C C . TYR A 1 78 ? -13.855 -0.895 9.583 1.00 98.31 78 TYR A C 1
ATOM 662 O O . TYR A 1 78 ? -14.099 -0.151 10.530 1.00 98.31 78 TYR A O 1
ATOM 670 N N . ARG A 1 79 ? -14.685 -1.879 9.222 1.00 95.75 79 ARG A N 1
ATOM 671 C CA . ARG A 1 79 ? -16.044 -2.080 9.740 1.00 95.75 79 ARG A CA 1
ATOM 672 C C . ARG A 1 79 ? -16.835 -0.772 9.658 1.00 95.75 79 ARG A C 1
ATOM 674 O O . ARG A 1 79 ? -17.042 -0.282 8.553 1.00 95.75 79 ARG A O 1
ATOM 681 N N . HIS A 1 80 ? -17.239 -0.213 10.791 1.00 96.25 80 HIS A N 1
ATOM 682 C CA . HIS A 1 80 ? -18.027 1.017 10.870 1.00 96.25 80 HIS A CA 1
ATOM 683 C C . HIS A 1 80 ? -17.201 2.218 11.365 1.00 96.25 80 HIS A C 1
ATOM 685 O O . HIS A 1 80 ? -17.778 3.231 11.748 1.00 96.25 80 HIS A O 1
ATOM 691 N N . LEU A 1 81 ? -15.866 2.105 11.385 1.00 98.06 81 LEU A N 1
ATOM 692 C CA . LEU A 1 81 ? -14.950 3.110 11.927 1.00 98.06 81 LEU A CA 1
ATOM 693 C C . LEU A 1 81 ? -13.948 3.606 10.873 1.00 98.06 81 LEU A C 1
ATOM 695 O O . LEU A 1 81 ? -13.642 2.923 9.889 1.00 98.06 81 LEU A O 1
ATOM 699 N N . ILE A 1 82 ? -13.445 4.820 11.105 1.00 98.38 82 ILE A N 1
ATOM 700 C CA . ILE A 1 82 ? -12.420 5.489 10.301 1.00 98.38 82 ILE A CA 1
ATOM 701 C C . ILE A 1 82 ? -11.170 5.637 11.167 1.00 98.38 82 ILE A C 1
ATOM 703 O O . ILE A 1 82 ? -11.231 6.259 12.227 1.00 98.38 82 ILE A O 1
ATOM 707 N N . TYR A 1 83 ? -10.045 5.102 10.700 1.00 98.50 83 TYR A N 1
ATOM 708 C CA . TYR A 1 83 ? -8.773 5.120 11.420 1.00 98.50 83 TYR A CA 1
ATOM 709 C C . TYR A 1 83 ? -7.792 6.085 10.762 1.00 98.50 83 TYR A C 1
ATOM 711 O O . TYR A 1 83 ? -7.630 6.082 9.540 1.00 98.50 83 TYR A O 1
ATOM 719 N N . TRP A 1 84 ? -7.127 6.890 11.589 1.00 98.38 84 TRP A N 1
ATOM 720 C CA . TRP A 1 84 ? -6.103 7.866 11.189 1.00 98.38 84 TRP A CA 1
ATOM 721 C C . TRP A 1 84 ? -4.682 7.432 11.567 1.00 98.38 84 TRP A C 1
ATOM 723 O O . TRP A 1 84 ? -3.715 8.104 11.224 1.00 98.38 84 TRP A O 1
ATOM 733 N N . GLU A 1 85 ? -4.575 6.302 12.256 1.00 98.25 85 GLU A N 1
ATOM 734 C CA . GLU A 1 85 ? -3.343 5.687 12.727 1.00 98.25 85 GLU A CA 1
ATOM 735 C C . GLU A 1 85 ? -3.494 4.160 12.717 1.00 98.25 85 GLU A C 1
ATOM 737 O O . GLU A 1 85 ? -4.554 3.626 12.369 1.00 98.25 85 GLU A O 1
ATOM 742 N N . CYS A 1 86 ? -2.421 3.447 13.051 1.00 98.31 86 CYS A N 1
ATOM 743 C CA . CYS A 1 86 ? -2.479 1.999 13.191 1.00 98.31 86 CYS A CA 1
ATOM 744 C C . CYS A 1 86 ? -3.422 1.598 14.329 1.00 98.31 86 CYS A C 1
ATOM 746 O O . CYS A 1 86 ? -3.490 2.260 15.360 1.00 98.31 86 CYS A O 1
ATOM 748 N N . THR A 1 87 ? -4.123 0.486 14.154 1.00 98.12 87 THR A N 1
ATOM 749 C CA . THR A 1 87 ? -5.062 -0.041 15.145 1.00 98.12 87 THR A CA 1
ATOM 750 C C . THR A 1 87 ? -4.791 -1.513 15.402 1.00 98.12 87 THR A C 1
ATOM 752 O O . THR A 1 87 ? -4.299 -2.216 14.525 1.00 98.12 87 THR A O 1
ATOM 755 N N . SER A 1 88 ? -5.121 -1.997 16.594 1.00 97.81 88 SER A N 1
ATOM 756 C CA . SER A 1 88 ? -5.140 -3.425 16.916 1.00 97.81 88 SER A CA 1
ATOM 757 C C . SER A 1 88 ? -6.527 -4.047 16.718 1.00 97.81 88 SER A C 1
ATOM 759 O O . SER A 1 88 ? -6.714 -5.243 16.950 1.00 97.81 88 SER A O 1
ATOM 761 N N . ASP A 1 89 ? -7.510 -3.265 16.263 1.00 97.56 89 ASP A N 1
ATOM 762 C CA . ASP A 1 89 ? -8.900 -3.696 16.182 1.00 97.56 89 ASP A CA 1
ATOM 763 C C . ASP A 1 89 ? -9.068 -4.922 15.279 1.00 97.56 89 ASP A C 1
ATOM 765 O O . ASP A 1 89 ? -8.774 -4.918 14.082 1.00 97.56 89 ASP A O 1
ATOM 769 N N . GLY A 1 90 ? -9.604 -5.995 15.862 1.00 94.88 90 GLY A N 1
ATOM 770 C CA . GLY A 1 90 ? -9.837 -7.268 15.183 1.00 94.88 90 GLY A CA 1
ATOM 771 C C . GLY A 1 90 ? -8.608 -8.165 15.006 1.00 94.88 90 GLY A C 1
ATOM 772 O O . GLY A 1 90 ? -8.781 -9.261 14.476 1.00 94.88 90 GLY A O 1
ATOM 773 N N . ASP A 1 91 ? -7.416 -7.764 15.457 1.00 96.25 91 ASP A N 1
ATOM 774 C CA . ASP A 1 91 ? -6.267 -8.668 15.577 1.00 96.25 91 ASP A CA 1
ATOM 775 C C . ASP A 1 91 ? -6.326 -9.410 16.923 1.00 96.25 91 ASP A C 1
ATOM 777 O O . ASP A 1 91 ? -6.468 -8.806 17.985 1.00 96.25 91 ASP A O 1
ATOM 781 N N . ALA A 1 92 ? -6.225 -10.740 16.892 1.00 94.75 92 ALA A N 1
ATOM 782 C CA . ALA A 1 92 ? -6.392 -11.577 18.084 1.00 94.75 92 ALA A CA 1
ATOM 783 C C . ALA A 1 92 ? -5.260 -11.426 19.118 1.00 94.75 92 ALA A C 1
ATOM 785 O O . ALA A 1 92 ? -5.440 -11.787 20.279 1.00 94.75 92 ALA A O 1
ATOM 786 N N . PHE A 1 93 ? -4.099 -10.913 18.703 1.00 95.06 93 PHE A N 1
ATOM 787 C CA . PHE A 1 93 ? -2.904 -10.777 19.536 1.00 95.06 93 PHE A CA 1
ATOM 788 C C . PHE A 1 93 ? -2.590 -9.315 19.870 1.00 95.06 93 PHE A C 1
ATOM 790 O O . PHE A 1 93 ? -1.529 -9.030 20.425 1.00 95.06 93 PHE A O 1
ATOM 797 N N . GLY A 1 94 ? -3.492 -8.390 19.533 1.00 95.94 94 GLY A N 1
ATOM 798 C CA . GLY A 1 94 ? -3.317 -6.965 19.782 1.00 95.94 94 GLY A CA 1
ATOM 799 C C . GLY A 1 94 ? -2.241 -6.310 18.913 1.00 95.94 94 GLY A C 1
ATOM 800 O O . GLY A 1 94 ? -1.773 -5.224 19.255 1.00 95.94 94 GLY A O 1
ATOM 801 N N . LYS A 1 95 ? -1.814 -6.942 17.811 1.00 97.31 95 LYS A N 1
ATOM 802 C CA . LYS A 1 95 ? -0.804 -6.356 16.923 1.00 97.31 95 LYS A CA 1
ATOM 803 C C . LYS A 1 95 ? -1.388 -5.195 16.130 1.00 97.31 95 LYS A C 1
ATOM 805 O O . LYS A 1 95 ? -2.438 -5.326 15.504 1.00 97.31 95 LYS A O 1
ATOM 810 N N . MET A 1 96 ? -0.661 -4.081 16.122 1.00 98.19 96 MET A N 1
ATOM 811 C CA . MET A 1 96 ? -1.036 -2.888 15.372 1.00 98.19 96 MET A CA 1
ATOM 812 C C . MET A 1 96 ? -0.908 -3.124 13.867 1.00 98.19 96 MET A C 1
ATOM 814 O O . MET A 1 96 ? 0.117 -3.602 13.379 1.00 98.19 96 MET A O 1
ATOM 818 N N . TRP A 1 97 ? -1.939 -2.759 13.119 1.00 98.38 97 TRP A N 1
ATOM 819 C CA . TRP A 1 97 ? -2.002 -2.886 11.671 1.00 98.38 97 TRP A CA 1
ATOM 820 C C . TRP A 1 97 ? -2.659 -1.660 11.036 1.00 98.38 97 TRP A C 1
ATOM 822 O O . TRP A 1 97 ? -3.331 -0.862 11.691 1.00 98.38 97 TRP A O 1
ATOM 832 N N . CYS A 1 98 ? -2.450 -1.504 9.734 1.00 98.44 98 CYS A N 1
ATOM 833 C CA . CYS A 1 98 ? -3.061 -0.448 8.938 1.00 98.44 98 CYS A CA 1
ATOM 834 C C . CYS A 1 98 ? -3.454 -0.962 7.551 1.00 98.44 98 CYS A C 1
ATOM 836 O O . CYS A 1 98 ? -2.891 -1.943 7.050 1.00 98.44 98 CYS A O 1
ATOM 838 N N . SER A 1 99 ? -4.400 -0.290 6.894 1.00 98.44 99 SER A N 1
ATOM 839 C CA . SER A 1 99 ? -4.722 -0.599 5.500 1.00 98.44 99 SER A CA 1
ATOM 840 C C . SER A 1 99 ? -3.725 0.032 4.528 1.00 98.44 99 SER A C 1
ATOM 842 O O . SER A 1 99 ? -3.202 1.120 4.763 1.00 98.44 99 SER A O 1
ATOM 844 N N . LEU A 1 100 ? -3.509 -0.638 3.394 1.00 98.06 100 LEU A N 1
ATOM 845 C CA . LEU A 1 100 ? -2.792 -0.085 2.236 1.00 98.06 100 LEU A CA 1
ATOM 846 C C . LEU A 1 100 ? -3.747 0.512 1.189 1.00 98.06 100 LEU A C 1
ATOM 848 O O . LEU A 1 100 ? -3.346 0.829 0.072 1.00 98.06 100 LEU A O 1
ATOM 852 N N . THR A 1 101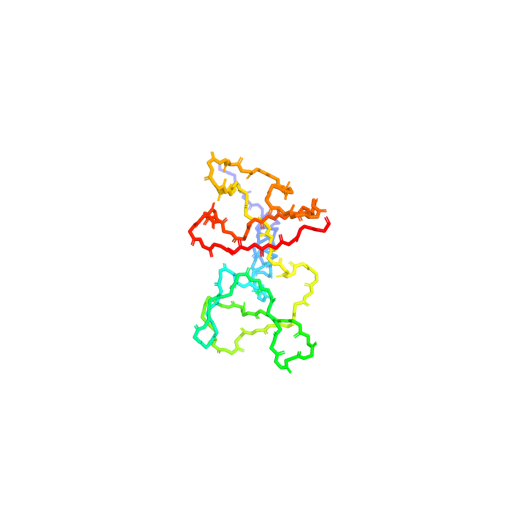 ? -5.024 0.645 1.542 1.00 98.19 101 THR A N 1
ATOM 853 C CA . THR A 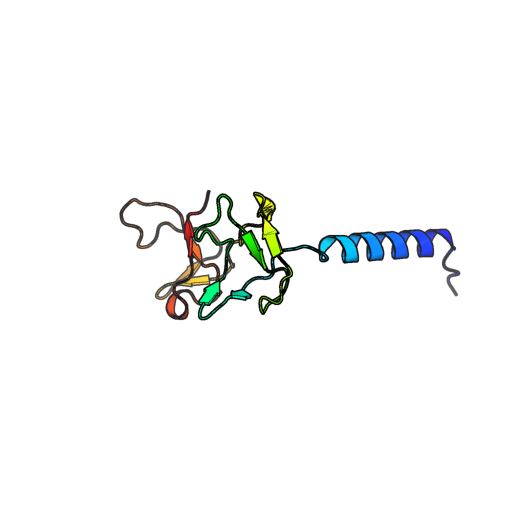1 101 ? -6.101 1.177 0.704 1.00 98.19 101 THR A CA 1
ATOM 854 C C . THR A 1 101 ? -7.018 2.044 1.555 1.00 98.19 101 THR A C 1
ATOM 856 O O . THR A 1 101 ? -7.097 1.865 2.767 1.00 98.19 101 THR A O 1
ATOM 859 N N . GLN A 1 102 ? -7.762 2.958 0.938 1.00 97.94 102 GLN A N 1
ATOM 860 C CA . GLN A 1 102 ? -8.706 3.788 1.690 1.00 97.94 102 GLN A CA 1
ATOM 861 C C . GLN A 1 102 ? -9.882 2.968 2.251 1.00 97.94 102 GLN A C 1
ATOM 863 O O . GLN A 1 102 ? -10.382 3.261 3.334 1.00 97.94 102 GLN A O 1
ATOM 868 N N . ASN A 1 103 ? -10.322 1.923 1.542 1.00 98.00 103 ASN A N 1
ATOM 869 C CA . ASN A 1 103 ? -11.459 1.099 1.943 1.00 98.00 103 ASN A CA 1
ATOM 870 C C . ASN A 1 103 ? -11.034 -0.354 2.191 1.00 98.00 103 ASN A C 1
ATOM 872 O O . ASN A 1 103 ? -11.265 -1.239 1.364 1.00 98.00 103 ASN A O 1
ATOM 876 N N . TYR A 1 104 ? -10.485 -0.618 3.381 1.00 98.25 104 TYR A N 1
ATOM 877 C CA . TYR A 1 104 ? -10.142 -1.979 3.793 1.00 98.25 104 TYR A CA 1
ATOM 878 C C . TYR A 1 104 ? -11.348 -2.917 3.703 1.00 98.25 104 TYR A C 1
ATOM 880 O O . TYR A 1 104 ? -11.195 -4.081 3.344 1.00 98.25 104 TYR A O 1
ATOM 888 N N . ASN A 1 105 ? -12.561 -2.445 4.012 1.00 96.94 105 ASN A N 1
ATOM 889 C CA . ASN A 1 105 ? -13.744 -3.302 3.982 1.00 96.94 105 ASN A CA 1
ATOM 890 C C . ASN A 1 105 ? -13.962 -3.963 2.620 1.00 96.94 105 ASN A C 1
ATOM 892 O O . ASN A 1 105 ? -14.357 -5.130 2.596 1.00 96.94 105 ASN A O 1
ATOM 896 N N . LYS A 1 106 ? -13.665 -3.240 1.537 1.00 97.69 106 LYS A N 1
ATOM 897 C CA . LYS A 1 106 ? -13.739 -3.725 0.160 1.00 97.69 106 LYS A CA 1
ATOM 898 C C . LYS A 1 106 ? -12.481 -4.488 -0.247 1.00 97.69 106 LYS A C 1
ATOM 900 O O . LYS A 1 106 ? -12.587 -5.606 -0.739 1.00 97.69 106 LYS A O 1
ATOM 905 N N . ASP A 1 107 ? -11.315 -3.885 -0.037 1.00 97.19 107 ASP A N 1
ATOM 906 C CA . ASP A 1 107 ? -10.085 -4.333 -0.694 1.00 97.19 107 ASP A CA 1
ATOM 907 C C . ASP A 1 107 ? -9.326 -5.383 0.132 1.00 97.19 107 ASP A C 1
ATOM 909 O O . ASP A 1 107 ? -8.581 -6.191 -0.416 1.00 97.19 107 ASP A O 1
ATOM 913 N N . LYS A 1 108 ? -9.534 -5.405 1.457 1.00 97.19 108 LYS A N 1
ATOM 914 C CA . LYS A 1 108 ? -8.889 -6.325 2.413 1.00 97.19 108 LYS A CA 1
ATOM 915 C C . LYS A 1 108 ? -7.358 -6.325 2.336 1.00 97.19 108 LYS A C 1
ATOM 917 O O . LYS A 1 108 ? -6.721 -7.317 2.686 1.00 97.19 108 LYS A O 1
ATOM 922 N N . VAL A 1 109 ? -6.757 -5.209 1.922 1.00 97.94 109 VAL A N 1
ATOM 923 C CA . VAL A 1 109 ? -5.302 -5.048 1.825 1.00 97.94 109 VAL A CA 1
ATOM 924 C C . VAL A 1 109 ? -4.774 -4.285 3.036 1.00 97.94 109 VAL A C 1
ATOM 926 O O . VAL A 1 109 ? -5.244 -3.189 3.362 1.0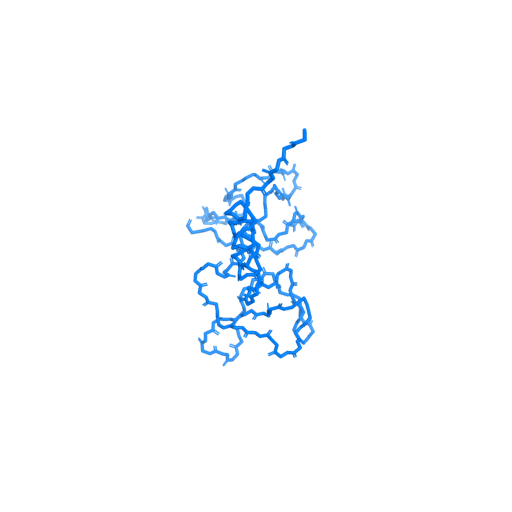0 97.94 109 VAL A O 1
ATOM 929 N N . TRP A 1 110 ? -3.786 -4.864 3.710 1.00 97.94 110 TRP A N 1
ATOM 930 C CA . TRP A 1 110 ? -3.249 -4.351 4.964 1.00 97.94 110 TRP A CA 1
ATOM 931 C C . TRP A 1 110 ? -1.831 -4.859 5.224 1.00 97.94 110 TRP A C 1
ATOM 933 O O . TRP A 1 110 ? -1.368 -5.797 4.570 1.00 97.94 110 TRP A O 1
ATOM 943 N N . LYS A 1 111 ? -1.162 -4.245 6.199 1.00 97.19 111 LYS A N 1
ATOM 944 C CA . LYS A 1 111 ? 0.090 -4.737 6.778 1.00 97.19 111 LYS A CA 1
ATOM 945 C C . LYS A 1 111 ? 0.127 -4.475 8.280 1.00 97.19 111 LYS A C 1
ATOM 947 O O . LYS A 1 111 ? -0.585 -3.599 8.773 1.00 97.19 111 LYS A O 1
ATOM 952 N N . TYR A 1 112 ? 0.976 -5.214 8.986 1.00 96.94 112 TYR A N 1
ATOM 953 C CA . TYR A 1 112 ? 1.352 -4.832 10.342 1.00 96.94 112 TYR A CA 1
ATOM 954 C C . TYR A 1 112 ? 2.170 -3.541 10.311 1.00 96.94 112 TYR A C 1
ATOM 956 O O . TYR A 1 112 ? 2.916 -3.289 9.360 1.00 96.94 112 TYR A O 1
ATOM 964 N N . CYS A 1 113 ? 1.973 -2.723 11.335 1.00 94.94 113 CYS A N 1
ATOM 965 C CA . CYS A 1 113 ? 2.825 -1.579 11.598 1.00 94.94 113 CYS A CA 1
ATOM 966 C C . CYS A 1 113 ? 4.077 -2.043 12.345 1.00 94.94 113 CYS A C 1
ATOM 968 O O . CYS A 1 113 ? 4.031 -3.058 13.046 1.00 94.94 113 CYS A O 1
ATOM 970 N N . ASP A 1 114 ? 5.172 -1.316 12.137 1.00 81.94 114 ASP A N 1
ATOM 971 C CA . ASP A 1 114 ? 6.430 -1.510 12.863 1.00 81.94 114 ASP A CA 1
ATOM 972 C C . ASP A 1 114 ? 6.362 -0.884 14.265 1.00 81.94 114 ASP A C 1
ATOM 974 O O . ASP A 1 114 ? 5.664 0.150 14.416 1.00 81.94 114 ASP A O 1
#